Protein AF-A0A6N9VEU6-F1 (afdb_monomer_lite)

Foldseek 3Di:
DDDDDDDDDDDDPPPDPDDDAPQDWDQDPNDIDTDRHPQQEDEEEEQVRVLVCQVVVNLNRYQAYEAYPDDHDPVSVVSNVVHHHPYPHDDDD

Radius of gyration: 20.92 Å; chains: 1; bounding box: 29×60×60 Å

Secondary structure (DSSP, 8-state):
--------PPP--------S-SSEEEEETTEEEEESS--SSEEEESHHHHHHHHHTT-GGGEEEEE--SSPPPTTTHHHHTTS-EEESSPPP-

Sequence (93 aa):
GAADGGRTGAKGGQDAQGGEGFPYTVTNCGVKTTFEKAPERAVTMNQHVTEVMLALGLEDRMAGTAFLDDEILPEYRAAYDRIEVVADAYPSY

pLDDT: mean 84.38, std 22.28, range [30.62, 98.44]

InterPro domains:
  IPR002491 ABC transporter periplasmic binding domain [PS50983] (41-93)

Organism: Streptomyces microflavus (NCBI:txid1919)

Structure (mmCIF, N/CA/C/O backbone):
data_AF-A0A6N9VEU6-F1
#
_entry.id   AF-A0A6N9VEU6-F1
#
loop_
_atom_site.group_PDB
_atom_site.id
_atom_site.type_symbol
_atom_site.label_atom_id
_atom_site.label_alt_id
_atom_site.label_comp_id
_atom_site.label_asym_id
_atom_site.label_entity_id
_atom_site.label_seq_id
_atom_site.pdbx_PDB_ins_code
_atom_site.Cartn_x
_atom_site.Cartn_y
_atom_site.Cartn_z
_atom_site.occupancy
_atom_site.B_iso_or_equiv
_atom_site.auth_seq_id
_atom_site.auth_comp_id
_atom_site.auth_asym_id
_atom_site.auth_atom_id
_atom_site.pdbx_PDB_model_num
ATOM 1 N N . GLY A 1 1 ? 19.234 -41.961 48.528 1.00 35.50 1 GLY A N 1
ATOM 2 C CA . GLY A 1 1 ? 19.305 -40.522 48.202 1.00 35.50 1 GLY A CA 1
ATOM 3 C C . GLY A 1 1 ? 18.666 -40.288 46.848 1.00 35.50 1 GLY A C 1
ATOM 4 O O . GLY A 1 1 ? 18.357 -41.268 46.183 1.00 35.50 1 GLY A O 1
ATOM 5 N N . ALA A 1 2 ? 18.461 -39.028 46.464 1.00 39.19 2 ALA A N 1
ATOM 6 C CA . ALA A 1 2 ? 18.113 -38.634 45.088 1.00 39.19 2 ALA A CA 1
ATOM 7 C C . ALA A 1 2 ? 19.356 -38.775 44.160 1.00 39.19 2 ALA A C 1
ATOM 9 O O . ALA A 1 2 ? 20.429 -39.093 44.673 1.00 39.19 2 ALA A O 1
ATOM 10 N N . ALA A 1 3 ? 19.335 -38.576 42.836 1.00 43.38 3 ALA A N 1
ATOM 11 C CA . ALA A 1 3 ? 18.298 -38.180 41.863 1.00 43.38 3 ALA A CA 1
ATOM 12 C C . ALA A 1 3 ? 18.685 -38.788 40.477 1.00 43.38 3 ALA A C 1
ATOM 14 O O . ALA A 1 3 ? 19.764 -39.367 40.371 1.00 43.38 3 ALA A O 1
ATOM 15 N N . ASP A 1 4 ? 17.938 -38.706 39.371 1.00 40.47 4 ASP A N 1
ATOM 16 C CA . ASP A 1 4 ? 16.587 -38.172 39.099 1.00 40.47 4 ASP A CA 1
ATOM 17 C C . ASP A 1 4 ? 15.885 -39.149 38.094 1.00 40.47 4 ASP A C 1
ATOM 19 O O . ASP A 1 4 ? 15.980 -40.350 38.333 1.00 40.47 4 ASP A O 1
ATOM 23 N N . GLY A 1 5 ? 15.199 -38.870 36.968 1.00 39.88 5 GLY A N 1
ATOM 24 C CA . GLY A 1 5 ? 14.723 -37.653 36.281 1.00 39.88 5 GLY A CA 1
ATOM 25 C C . GLY A 1 5 ? 15.179 -37.541 34.815 1.00 39.88 5 GLY A C 1
ATOM 26 O O . GLY A 1 5 ? 16.362 -37.659 34.515 1.00 39.88 5 GLY A O 1
ATOM 27 N N . GLY A 1 6 ? 14.241 -37.279 33.891 1.00 30.62 6 GLY A N 1
ATOM 28 C CA . GLY A 1 6 ? 14.527 -37.043 32.463 1.00 30.62 6 GLY A CA 1
ATOM 29 C C . GLY A 1 6 ? 13.299 -37.237 31.565 1.00 30.62 6 GLY A C 1
ATOM 30 O O . GLY A 1 6 ? 12.886 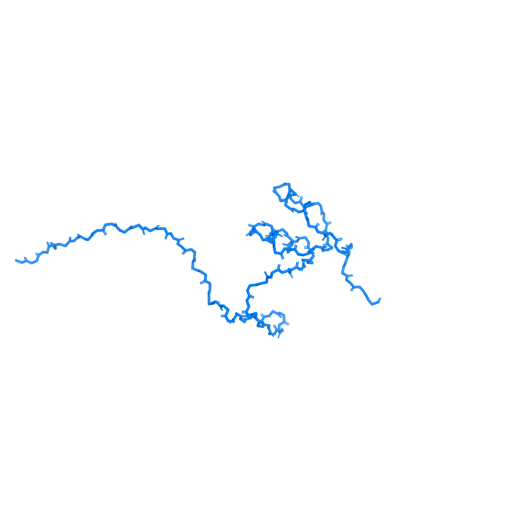-38.366 31.315 1.00 30.62 6 GLY A O 1
ATOM 31 N N . ARG A 1 7 ? 12.671 -36.144 31.104 1.00 40.91 7 ARG A N 1
ATOM 32 C CA . ARG A 1 7 ? 11.412 -36.192 30.332 1.00 40.91 7 ARG A CA 1
ATOM 33 C C . ARG A 1 7 ? 11.622 -36.251 28.815 1.00 40.91 7 ARG A C 1
ATOM 35 O O . ARG A 1 7 ? 12.576 -35.703 28.279 1.00 40.91 7 ARG A O 1
ATOM 42 N N . THR A 1 8 ? 10.636 -36.867 28.163 1.00 38.44 8 THR A N 1
ATOM 43 C CA . THR A 1 8 ? 10.265 -36.782 26.737 1.00 38.44 8 THR A CA 1
ATOM 44 C C . THR A 1 8 ? 10.789 -35.553 25.983 1.00 38.44 8 THR A C 1
ATOM 46 O O . THR A 1 8 ? 10.449 -34.422 26.335 1.00 38.44 8 THR A O 1
ATOM 49 N N . GLY A 1 9 ? 11.506 -35.774 24.877 1.00 38.97 9 GLY A N 1
ATOM 50 C CA . GLY A 1 9 ? 11.871 -34.707 23.942 1.00 38.97 9 GLY A CA 1
ATOM 51 C C . GLY A 1 9 ? 10.640 -34.134 23.232 1.00 38.97 9 GLY A C 1
ATOM 52 O O . GLY A 1 9 ? 9.928 -34.858 22.537 1.00 38.97 9 GLY A O 1
ATOM 53 N N . ALA A 1 10 ? 10.387 -32.838 23.411 1.00 40.44 10 ALA A N 1
ATOM 54 C CA . ALA A 1 10 ? 9.306 -32.128 22.735 1.00 40.44 10 ALA A CA 1
ATOM 55 C C . ALA A 1 10 ? 9.722 -31.700 21.317 1.00 40.44 10 ALA A C 1
ATOM 57 O O . ALA A 1 10 ? 10.866 -31.305 21.089 1.00 40.44 10 ALA A O 1
ATOM 58 N N . LYS A 1 11 ? 8.778 -31.716 20.366 1.00 47.50 11 LYS A N 1
ATOM 59 C CA . LYS A 1 11 ? 8.961 -31.027 19.081 1.00 47.50 11 LYS A CA 1
ATOM 60 C C . LYS A 1 11 ? 8.960 -29.518 19.329 1.00 47.50 11 LYS A C 1
ATOM 62 O O . LYS A 1 11 ? 7.936 -28.976 19.727 1.00 47.50 11 LYS A O 1
ATOM 67 N N . GLY A 1 12 ? 10.081 -28.859 19.054 1.00 34.56 12 GLY A N 1
ATOM 68 C CA . GLY A 1 12 ? 10.199 -27.402 19.049 1.00 34.56 12 GLY A CA 1
ATOM 69 C C . GLY A 1 12 ? 10.181 -26.846 17.630 1.00 34.56 12 GLY A C 1
ATOM 70 O O . GLY A 1 12 ? 11.217 -26.407 17.141 1.00 34.56 12 GLY A O 1
ATOM 71 N N . GLY A 1 13 ? 9.021 -26.870 16.968 1.00 42.19 13 GLY A N 1
ATOM 72 C CA . GLY A 1 13 ? 8.783 -25.902 15.898 1.00 42.19 13 GLY A CA 1
ATOM 73 C C . GLY A 1 13 ? 8.677 -24.533 16.562 1.00 42.19 13 GLY A C 1
ATOM 74 O O . GLY A 1 13 ? 7.856 -24.367 17.460 1.00 42.19 13 GLY A O 1
ATOM 75 N N . GLN A 1 14 ? 9.551 -23.592 16.211 1.00 41.25 14 GLN A N 1
ATOM 76 C CA . GLN A 1 14 ? 9.465 -22.235 16.746 1.00 41.25 14 GLN A CA 1
ATOM 77 C C . GLN A 1 14 ? 8.401 -21.473 15.962 1.00 41.25 14 GLN A C 1
ATOM 79 O O . GLN A 1 14 ? 8.712 -20.767 15.005 1.00 41.25 14 GLN A O 1
ATOM 84 N N . ASP A 1 15 ? 7.145 -21.640 16.375 1.00 44.09 15 ASP A N 1
ATOM 85 C CA . ASP A 1 15 ? 6.066 -20.752 15.960 1.00 44.09 15 ASP A CA 1
ATOM 86 C C . ASP A 1 15 ? 6.490 -19.316 16.296 1.00 44.09 15 ASP A C 1
ATOM 88 O O . ASP A 1 15 ? 6.790 -18.992 17.454 1.00 44.09 15 ASP A O 1
ATOM 92 N N . ALA A 1 16 ? 6.587 -18.470 15.269 1.00 52.22 16 ALA A N 1
ATOM 93 C CA . ALA A 1 16 ? 6.994 -17.084 15.437 1.00 52.22 16 ALA A CA 1
ATOM 94 C C . ALA A 1 16 ? 6.044 -16.410 16.434 1.00 52.22 16 ALA A C 1
ATOM 96 O O . ALA A 1 16 ? 4.824 -16.467 16.265 1.00 52.22 16 ALA A O 1
ATOM 97 N N . GLN A 1 17 ? 6.594 -15.793 17.484 1.00 43.34 17 GLN A N 1
ATOM 98 C CA . GLN A 1 17 ? 5.782 -15.101 18.480 1.00 43.34 17 GLN A CA 1
ATOM 99 C C . GLN A 1 17 ? 5.190 -13.837 17.851 1.00 43.34 17 GLN A C 1
ATOM 101 O O . GLN A 1 17 ? 5.790 -12.763 17.888 1.00 43.34 17 GLN A O 1
ATOM 106 N N . GLY A 1 18 ? 4.010 -13.988 17.247 1.00 48.06 18 GLY A N 1
ATOM 107 C CA . GLY A 1 18 ? 3.176 -12.866 16.844 1.00 48.06 18 GLY A CA 1
ATOM 108 C C . GLY A 1 18 ? 2.922 -11.960 18.045 1.00 48.06 18 GLY A C 1
ATOM 109 O O . GLY A 1 18 ? 2.766 -12.440 19.170 1.00 48.06 18 GLY A O 1
ATOM 110 N N . GLY A 1 19 ? 2.918 -10.649 17.804 1.00 61.91 19 GLY A N 1
ATOM 111 C CA . GLY A 1 19 ? 2.614 -9.667 18.840 1.00 61.91 19 GLY A CA 1
ATOM 112 C C . GLY A 1 19 ? 1.185 -9.801 19.368 1.00 61.91 19 GLY A C 1
ATOM 113 O O . GLY A 1 19 ? 0.409 -10.649 18.922 1.00 61.91 19 GLY A O 1
ATOM 114 N N . GLU A 1 20 ? 0.822 -8.920 20.302 1.00 69.69 20 GLU A N 1
ATOM 115 C CA . GLU A 1 20 ? -0.575 -8.765 20.708 1.00 69.69 20 GLU A CA 1
ATOM 116 C C . GLU A 1 20 ? -1.450 -8.600 19.458 1.00 69.69 20 GLU A C 1
ATOM 118 O O . GLU A 1 20 ? -1.167 -7.773 18.586 1.00 69.69 20 GLU A O 1
ATOM 123 N N . GLY A 1 21 ? -2.453 -9.474 19.339 1.00 85.44 21 GLY A N 1
ATOM 124 C CA . GLY A 1 21 ? -3.293 -9.569 18.153 1.00 85.44 21 GLY A CA 1
ATOM 125 C C . GLY A 1 21 ? -4.225 -8.371 17.996 1.00 85.44 21 GLY A C 1
ATOM 126 O O . GLY A 1 21 ? -4.102 -7.344 18.659 1.00 85.44 21 GLY A O 1
ATOM 127 N N . PHE A 1 22 ? -5.207 -8.509 17.113 1.00 93.25 22 PHE A N 1
ATOM 128 C CA . PHE A 1 22 ? -6.159 -7.429 16.885 1.00 93.25 22 PHE A CA 1
ATOM 129 C C . PHE A 1 22 ? -7.187 -7.341 18.035 1.00 93.25 22 PHE A C 1
ATOM 131 O O . PHE A 1 22 ? -7.669 -8.389 18.477 1.00 93.25 22 PHE A O 1
ATOM 138 N N . PRO A 1 23 ? -7.529 -6.133 18.531 1.00 95.38 23 PRO A N 1
ATOM 139 C CA . PRO A 1 23 ? -7.162 -4.816 17.996 1.00 95.38 23 PRO A CA 1
ATOM 140 C C . PRO A 1 23 ? -5.724 -4.371 18.326 1.00 95.38 23 PRO A C 1
ATOM 142 O O . PRO A 1 23 ? -5.371 -4.145 19.482 1.00 95.38 23 PRO A O 1
ATOM 145 N N . TYR A 1 24 ? -4.911 -4.150 17.289 1.00 96.12 24 TYR A N 1
ATOM 146 C CA . TYR A 1 24 ? -3.520 -3.710 17.425 1.00 96.12 24 TYR A CA 1
ATOM 147 C C . TYR A 1 24 ? -3.434 -2.191 17.279 1.00 96.12 24 TYR A C 1
ATOM 149 O O . TYR A 1 24 ? -3.976 -1.628 16.329 1.00 96.12 24 TYR A O 1
ATOM 157 N N . THR A 1 25 ? -2.750 -1.507 18.198 1.00 96.31 25 THR A N 1
ATOM 158 C CA . THR A 1 25 ? -2.671 -0.037 18.204 1.00 96.31 25 THR A CA 1
ATOM 159 C C . THR A 1 25 ? -1.233 0.452 18.129 1.00 96.31 25 THR A C 1
ATOM 161 O O . THR A 1 25 ? -0.410 0.104 18.971 1.00 96.31 25 THR A O 1
ATOM 164 N N . VAL A 1 26 ? -0.952 1.327 17.163 1.00 96.00 26 VAL A N 1
ATOM 165 C CA . VAL A 1 26 ? 0.367 1.928 16.932 1.00 96.00 26 VAL A CA 1
ATOM 166 C C . VAL A 1 26 ? 0.279 3.453 16.963 1.00 96.00 26 VAL A C 1
ATOM 168 O O . VAL A 1 26 ? -0.708 4.039 16.518 1.00 96.00 26 VAL A O 1
ATOM 171 N N . THR A 1 27 ? 1.329 4.103 17.465 1.00 97.56 27 THR A N 1
ATOM 172 C CA . THR A 1 27 ? 1.526 5.549 17.313 1.00 97.56 27 THR A CA 1
ATOM 173 C C . THR A 1 27 ? 2.667 5.783 16.329 1.00 97.56 27 THR A C 1
ATOM 175 O O . THR A 1 27 ? 3.805 5.419 16.613 1.00 97.56 27 THR A O 1
ATOM 178 N N . ASN A 1 28 ? 2.379 6.394 15.181 1.00 94.81 28 ASN A N 1
ATOM 179 C CA . ASN A 1 28 ? 3.352 6.724 14.140 1.00 94.81 28 ASN A CA 1
ATOM 180 C C . ASN A 1 28 ? 3.288 8.233 13.852 1.00 94.81 28 ASN A C 1
ATOM 182 O O . ASN A 1 28 ? 2.200 8.784 13.713 1.00 94.81 28 ASN A O 1
ATOM 186 N N . CYS A 1 29 ? 4.434 8.924 13.845 1.00 97.00 29 CYS A N 1
ATOM 187 C CA . CYS A 1 29 ? 4.512 10.389 13.686 1.00 97.00 29 CYS A CA 1
ATOM 188 C C . CYS A 1 29 ? 3.576 11.194 14.624 1.00 97.00 29 CYS A C 1
ATOM 190 O O . CYS A 1 29 ? 3.125 12.284 14.287 1.00 97.00 29 CYS A O 1
ATOM 192 N N . GLY A 1 30 ? 3.266 10.650 15.809 1.00 97.62 30 GLY A N 1
ATOM 193 C CA . GLY A 1 30 ? 2.322 11.229 16.777 1.00 97.62 30 GLY A CA 1
ATOM 194 C C . GLY A 1 30 ? 0.840 10.912 16.519 1.00 97.62 30 GLY A C 1
ATOM 195 O O . GLY A 1 30 ? 0.021 11.097 17.417 1.00 97.62 30 GLY A O 1
ATOM 196 N N . VAL A 1 31 ? 0.488 10.375 15.348 1.00 97.81 31 VAL A N 1
ATOM 197 C CA . VAL A 1 31 ? -0.860 9.882 15.031 1.00 97.81 31 VAL A CA 1
ATOM 198 C C . VAL A 1 31 ? -1.041 8.490 15.632 1.00 97.81 31 VAL A C 1
ATOM 200 O O . VAL A 1 31 ? -0.212 7.606 15.421 1.00 97.81 31 VAL A O 1
ATOM 203 N N . LYS A 1 32 ? -2.125 8.286 16.386 1.00 97.88 32 LYS A N 1
ATOM 204 C CA . LYS A 1 32 ? -2.481 6.994 16.986 1.00 97.88 32 LYS A CA 1
ATOM 205 C C . LYS A 1 32 ? -3.542 6.297 16.133 1.00 97.88 32 LYS A C 1
ATOM 207 O O . LYS A 1 32 ? -4.652 6.810 16.014 1.00 97.88 32 LYS A O 1
ATOM 212 N N . THR A 1 33 ? -3.214 5.120 15.607 1.00 97.38 33 THR A N 1
ATOM 213 C CA . THR A 1 33 ? -4.084 4.319 14.734 1.00 97.38 33 THR A CA 1
ATOM 214 C C . THR A 1 33 ? -4.304 2.937 15.340 1.00 97.38 33 THR A C 1
ATOM 216 O O . THR A 1 33 ? -3.349 2.279 15.756 1.00 97.38 33 THR A O 1
ATOM 219 N N . THR A 1 34 ? -5.558 2.488 15.364 1.00 97.12 34 THR A N 1
ATOM 220 C CA . THR A 1 34 ? -5.946 1.137 15.789 1.00 97.12 34 THR A CA 1
ATOM 221 C C . THR A 1 34 ? -6.422 0.335 14.581 1.00 97.12 34 THR A C 1
ATOM 223 O O . THR A 1 34 ? -7.205 0.825 13.769 1.00 97.12 34 THR A O 1
ATOM 226 N N . PHE A 1 35 ? -5.930 -0.894 14.462 1.00 96.38 35 PHE A N 1
ATOM 227 C CA . PHE A 1 35 ? -6.293 -1.860 13.435 1.00 96.38 35 PHE A CA 1
ATOM 228 C C . PHE A 1 35 ? -7.128 -2.973 14.074 1.00 96.38 35 PHE A C 1
ATOM 230 O O . PHE A 1 35 ? -6.625 -3.723 14.907 1.00 96.38 35 PHE A O 1
ATOM 237 N N . GLU A 1 36 ? -8.390 -3.106 13.665 1.00 96.94 36 GLU A N 1
ATOM 238 C CA . GLU A 1 36 ? -9.318 -4.145 14.161 1.00 96.94 36 GLU A CA 1
ATOM 239 C C . GLU A 1 36 ? -9.067 -5.534 13.541 1.00 96.94 36 GLU A C 1
ATOM 241 O O . GLU A 1 36 ? -9.585 -6.544 14.012 1.00 96.94 36 GLU A O 1
ATOM 246 N N . LYS A 1 37 ? -8.269 -5.596 12.469 1.00 95.75 37 LYS A N 1
ATOM 247 C CA . LYS A 1 37 ? -7.769 -6.817 11.824 1.00 95.75 37 LYS A CA 1
ATOM 248 C C . LYS A 1 37 ? -6.512 -6.506 11.006 1.00 95.75 37 LYS A C 1
ATOM 250 O O . LYS A 1 37 ? -6.187 -5.337 10.794 1.00 95.75 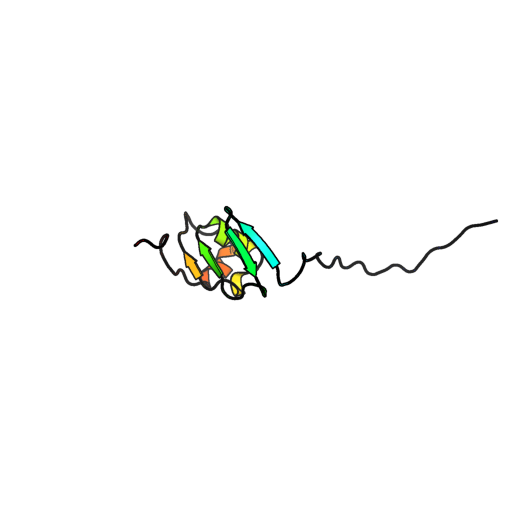37 LYS A O 1
ATOM 255 N N . ALA A 1 38 ? -5.843 -7.541 10.500 1.00 94.88 38 ALA A N 1
ATOM 256 C CA . ALA A 1 38 ? -4.716 -7.380 9.583 1.00 94.88 38 ALA A CA 1
ATOM 257 C C . ALA A 1 38 ? -5.129 -6.583 8.324 1.00 94.88 38 ALA A C 1
ATOM 259 O O . ALA A 1 38 ? -6.202 -6.853 7.774 1.00 94.88 38 ALA A O 1
ATOM 260 N N . PRO A 1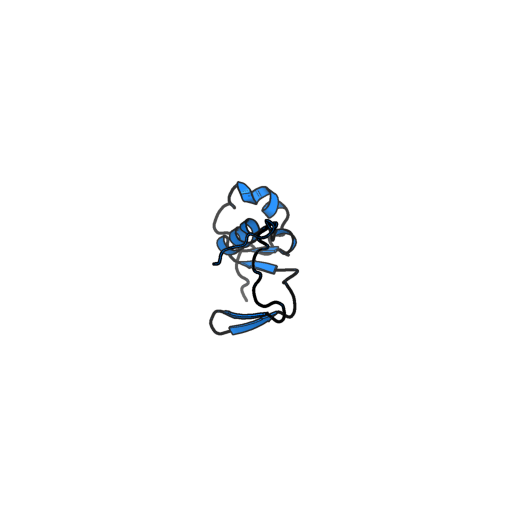 39 ? -4.304 -5.634 7.838 1.00 95.44 39 PRO A N 1
ATOM 261 C CA . PRO A 1 39 ? -4.559 -4.943 6.578 1.00 95.44 39 PRO A CA 1
ATOM 262 C C . PRO A 1 39 ? -4.676 -5.918 5.397 1.00 95.44 39 PRO A C 1
ATOM 264 O O . PRO A 1 39 ? -3.803 -6.751 5.164 1.00 95.44 39 PRO A O 1
ATOM 267 N N . GLU A 1 40 ? -5.766 -5.800 4.640 1.00 97.50 40 GLU A N 1
ATOM 268 C CA . GLU A 1 40 ? -6.042 -6.644 3.466 1.00 97.50 40 GLU A CA 1
ATOM 269 C C . GLU A 1 40 ? -5.696 -5.960 2.139 1.00 97.50 40 GLU A C 1
ATOM 271 O O . GLU A 1 40 ? -5.548 -6.644 1.132 1.00 97.50 40 GLU A O 1
ATOM 276 N N . ARG A 1 41 ? -5.604 -4.624 2.137 1.00 97.69 41 ARG A N 1
ATOM 277 C CA . ARG A 1 41 ? -5.345 -3.777 0.966 1.00 97.69 41 ARG A CA 1
ATOM 278 C C . ARG A 1 41 ? -4.537 -2.547 1.388 1.00 97.69 41 ARG A C 1
ATOM 280 O O . ARG A 1 41 ? -5.111 -1.548 1.811 1.00 97.69 41 ARG A O 1
ATOM 287 N N . ALA A 1 42 ? -3.215 -2.642 1.316 1.00 97.44 42 ALA A N 1
ATOM 288 C CA . ALA A 1 42 ? -2.280 -1.547 1.565 1.00 97.44 42 ALA A CA 1
ATOM 289 C C . ALA A 1 42 ? -1.846 -0.888 0.245 1.00 97.44 42 ALA A C 1
ATOM 291 O O . ALA A 1 42 ? -1.742 -1.570 -0.770 1.00 97.44 42 ALA A O 1
ATOM 292 N N . VAL A 1 43 ? -1.549 0.411 0.265 1.00 97.38 43 VAL A N 1
ATOM 293 C CA . VAL A 1 43 ? -0.821 1.089 -0.820 1.00 97.38 43 VAL A CA 1
ATOM 294 C C . VAL A 1 43 ? 0.514 1.552 -0.255 1.00 97.38 43 VAL A C 1
ATOM 296 O O . VAL A 1 43 ? 0.536 2.175 0.809 1.00 97.38 43 VAL A O 1
ATOM 299 N N . THR A 1 44 ? 1.620 1.228 -0.924 1.00 97.25 44 THR A N 1
ATOM 300 C CA . THR A 1 44 ? 2.952 1.687 -0.509 1.00 97.25 44 THR A CA 1
ATOM 301 C C . THR A 1 44 ? 3.321 3.005 -1.178 1.00 97.25 44 THR A C 1
ATOM 303 O O . THR A 1 44 ? 2.976 3.266 -2.329 1.00 97.25 44 THR A O 1
ATOM 306 N N . MET A 1 45 ? 4.031 3.841 -0.423 1.00 96.06 45 MET A N 1
ATOM 307 C CA . MET A 1 45 ? 4.634 5.092 -0.879 1.00 96.06 45 MET A CA 1
ATOM 308 C C . MET A 1 45 ? 6.143 4.952 -0.680 1.00 96.06 45 MET A C 1
ATOM 310 O O . MET A 1 45 ? 6.551 4.528 0.404 1.00 96.06 45 MET A O 1
ATOM 314 N N . ASN A 1 46 ? 6.947 5.341 -1.669 1.00 96.56 46 ASN A N 1
ATOM 315 C CA . ASN A 1 46 ? 8.411 5.217 -1.688 1.00 96.56 46 ASN A CA 1
ATOM 316 C C . ASN A 1 46 ? 8.896 3.772 -1.924 1.00 96.56 46 ASN A C 1
ATOM 318 O O . ASN A 1 46 ? 8.268 2.789 -1.501 1.00 96.56 46 ASN A O 1
ATOM 322 N N . GLN A 1 47 ? 10.062 3.629 -2.562 1.00 97.25 47 GLN A N 1
ATOM 323 C CA . GLN A 1 47 ? 10.629 2.318 -2.897 1.00 97.25 47 GLN A CA 1
ATOM 324 C C . GLN A 1 47 ? 10.915 1.462 -1.657 1.00 97.25 47 GLN A C 1
ATOM 326 O O . GLN A 1 47 ? 10.540 0.293 -1.615 1.00 97.25 47 GLN A O 1
ATOM 331 N N . HIS A 1 48 ? 11.489 2.042 -0.602 1.00 96.50 48 HIS A N 1
ATOM 332 C CA . HIS A 1 48 ? 11.867 1.275 0.590 1.00 96.50 48 HIS A CA 1
ATOM 333 C C . HIS A 1 48 ? 10.672 0.628 1.317 1.00 96.50 48 HIS A C 1
ATOM 335 O O . HIS A 1 48 ? 10.814 -0.458 1.873 1.00 96.50 48 HIS A O 1
ATOM 341 N N . VAL A 1 49 ? 9.483 1.247 1.310 1.00 97.31 49 VAL A N 1
ATOM 342 C CA . VAL A 1 49 ? 8.276 0.648 1.919 1.00 97.31 49 VAL A CA 1
ATOM 343 C C . VAL A 1 49 ? 7.739 -0.484 1.040 1.00 97.31 49 VAL A C 1
ATOM 345 O O . VAL A 1 49 ? 7.297 -1.513 1.549 1.00 97.31 49 VAL A O 1
ATOM 348 N N . THR A 1 50 ? 7.823 -0.307 -0.280 1.00 98.19 50 THR A N 1
ATOM 349 C CA . THR A 1 50 ? 7.489 -1.329 -1.278 1.00 98.19 50 THR A CA 1
ATOM 350 C C . THR A 1 50 ? 8.366 -2.570 -1.105 1.00 98.19 50 THR A C 1
ATOM 352 O O . THR A 1 50 ? 7.843 -3.665 -0.916 1.00 98.19 50 THR A O 1
ATOM 355 N N . GLU A 1 51 ? 9.689 -2.411 -1.073 1.00 98.00 51 GLU A N 1
ATOM 356 C CA . GLU A 1 51 ? 10.623 -3.534 -0.926 1.00 98.00 51 GLU A CA 1
ATOM 357 C C . GLU A 1 51 ? 10.532 -4.208 0.451 1.00 98.00 51 GLU A C 1
ATOM 359 O O . GLU A 1 51 ? 10.631 -5.429 0.526 1.00 98.00 51 GLU A O 1
ATOM 364 N N . VAL A 1 52 ? 10.238 -3.470 1.530 1.00 98.19 52 VAL A N 1
ATOM 365 C CA . VAL A 1 52 ? 9.957 -4.070 2.850 1.00 98.19 52 VAL A CA 1
ATOM 366 C C . VAL A 1 52 ? 8.703 -4.952 2.825 1.00 98.19 52 VAL A C 1
ATOM 368 O O . VAL A 1 52 ? 8.715 -6.031 3.415 1.00 98.19 52 VAL A O 1
ATOM 371 N N . MET A 1 53 ? 7.630 -4.550 2.136 1.00 98.38 53 MET A N 1
ATOM 372 C CA . MET A 1 53 ? 6.428 -5.387 2.006 1.00 98.38 53 MET A CA 1
ATOM 373 C C . MET A 1 53 ? 6.698 -6.660 1.188 1.00 98.38 53 MET A C 1
ATOM 375 O O . MET A 1 53 ? 6.232 -7.737 1.562 1.00 98.38 53 MET A O 1
ATOM 379 N N . LEU A 1 54 ? 7.490 -6.557 0.117 1.00 98.44 54 LEU A N 1
ATOM 380 C CA . LEU A 1 54 ? 7.877 -7.695 -0.726 1.00 98.44 54 LEU A CA 1
ATOM 381 C C . LEU A 1 54 ? 8.821 -8.658 0.021 1.00 98.44 54 LEU A C 1
ATOM 383 O O . LEU A 1 54 ? 8.605 -9.867 0.004 1.00 98.44 54 LEU A O 1
ATOM 387 N N . ALA A 1 55 ? 9.792 -8.136 0.777 1.00 98.25 55 ALA A N 1
ATOM 388 C CA . ALA A 1 55 ? 10.686 -8.923 1.633 1.00 98.25 55 ALA A CA 1
ATOM 389 C C . ALA A 1 55 ? 9.955 -9.682 2.761 1.00 98.25 55 ALA A C 1
ATOM 391 O O . ALA A 1 55 ? 10.458 -10.687 3.265 1.00 98.25 55 ALA A O 1
ATOM 392 N N . LEU A 1 56 ? 8.767 -9.214 3.159 1.00 97.94 56 LEU A N 1
ATOM 393 C CA . LEU A 1 56 ? 7.892 -9.868 4.138 1.00 97.94 56 LEU A CA 1
ATOM 394 C C . LEU A 1 56 ? 6.886 -10.854 3.507 1.00 97.94 56 LEU A C 1
ATOM 396 O O . LEU A 1 56 ? 6.114 -11.467 4.245 1.00 97.94 56 LEU A O 1
ATOM 400 N N . GLY A 1 57 ? 6.871 -11.016 2.177 1.00 97.88 57 GLY A N 1
ATOM 401 C CA . GLY A 1 57 ? 5.906 -11.867 1.467 1.00 97.88 57 GLY A CA 1
ATOM 402 C C . GLY A 1 57 ? 4.467 -11.344 1.540 1.00 97.88 57 GLY A C 1
ATOM 403 O O . GLY A 1 57 ? 3.524 -12.122 1.704 1.00 97.88 57 GLY A O 1
ATOM 404 N N . LEU A 1 58 ? 4.291 -10.017 1.518 1.00 98.44 58 LEU A N 1
ATOM 405 C CA . LEU A 1 58 ? 2.996 -9.345 1.678 1.00 98.44 58 LEU A CA 1
ATOM 406 C C . LEU A 1 58 ? 2.412 -8.813 0.359 1.00 98.44 58 LEU A C 1
ATOM 408 O O . LEU A 1 58 ? 1.471 -8.020 0.401 1.00 98.44 58 LEU A O 1
ATOM 412 N N . GLU A 1 59 ? 2.908 -9.254 -0.800 1.00 98.06 59 GLU A N 1
ATOM 413 C CA . GLU A 1 59 ? 2.399 -8.836 -2.119 1.00 98.06 59 GLU A CA 1
ATOM 414 C C . GLU A 1 59 ? 0.877 -9.018 -2.279 1.00 98.06 59 GLU A C 1
ATOM 416 O O . GLU A 1 59 ? 0.194 -8.108 -2.738 1.00 98.06 59 GLU A O 1
ATOM 421 N N . ASP A 1 60 ? 0.310 -10.124 -1.784 1.00 97.81 60 ASP A N 1
ATOM 422 C CA . ASP A 1 60 ? -1.130 -10.427 -1.833 1.00 97.81 60 ASP A CA 1
ATOM 423 C C . ASP A 1 60 ? -1.973 -9.512 -0.912 1.00 97.81 60 ASP A C 1
ATOM 425 O O . ASP A 1 60 ? -3.201 -9.617 -0.854 1.00 97.81 60 ASP A O 1
ATOM 429 N N . ARG A 1 61 ? -1.324 -8.615 -0.155 1.00 98.06 61 ARG A N 1
ATOM 430 C CA . ARG A 1 61 ? -1.946 -7.544 0.644 1.00 98.06 61 ARG A CA 1
ATOM 431 C C . ARG A 1 61 ? -1.763 -6.162 0.019 1.00 98.06 61 ARG A C 1
ATOM 433 O O . ARG A 1 61 ? -2.323 -5.194 0.537 1.00 98.06 61 ARG A O 1
ATOM 440 N N . MET A 1 62 ? -0.990 -6.041 -1.058 1.00 98.38 62 MET A N 1
ATOM 441 C CA . MET A 1 62 ? -0.710 -4.775 -1.728 1.00 98.38 62 MET A CA 1
ATOM 442 C C . MET A 1 62 ? -1.763 -4.519 -2.808 1.00 98.38 62 MET A C 1
ATOM 444 O O . MET A 1 62 ? -1.892 -5.247 -3.785 1.00 98.38 62 MET A O 1
ATOM 448 N N . ALA A 1 63 ? -2.543 -3.461 -2.611 1.00 98.19 63 ALA A N 1
ATOM 449 C CA . ALA A 1 63 ? -3.530 -2.969 -3.563 1.00 98.19 63 ALA A CA 1
ATOM 450 C C . ALA A 1 63 ? -2.949 -1.957 -4.561 1.00 98.19 63 ALA A C 1
ATOM 452 O O . ALA A 1 63 ? -3.661 -1.571 -5.482 1.00 98.19 63 ALA A O 1
ATOM 453 N N . GLY A 1 64 ? -1.700 -1.526 -4.363 1.00 97.88 64 GLY A N 1
ATOM 454 C CA . GLY A 1 64 ? -0.947 -0.707 -5.303 1.00 97.88 64 GLY A CA 1
ATOM 455 C C . GLY A 1 64 ? 0.362 -0.171 -4.716 1.00 97.88 64 GLY A C 1
ATOM 456 O O . GLY A 1 64 ? 0.597 -0.262 -3.508 1.00 97.88 64 GLY A O 1
ATOM 457 N N . THR A 1 65 ? 1.194 0.415 -5.568 1.00 97.94 65 THR A N 1
ATOM 458 C CA . THR A 1 65 ? 2.430 1.132 -5.219 1.00 97.94 65 THR A CA 1
ATOM 459 C C . THR A 1 65 ? 2.451 2.502 -5.893 1.00 97.94 65 THR A C 1
ATOM 461 O O . THR A 1 65 ? 1.761 2.726 -6.887 1.00 97.94 65 THR A O 1
ATOM 464 N N . ALA A 1 66 ? 3.232 3.440 -5.362 1.00 97.00 66 ALA A N 1
ATOM 465 C CA . ALA A 1 66 ? 3.504 4.709 -6.026 1.00 97.00 66 ALA A CA 1
ATOM 466 C C . ALA A 1 66 ? 4.815 5.336 -5.534 1.00 97.00 66 ALA A C 1
ATOM 468 O O . ALA A 1 66 ? 5.247 5.091 -4.403 1.00 97.00 66 ALA A O 1
ATOM 469 N N . PHE A 1 67 ? 5.397 6.184 -6.387 1.00 95.50 67 PHE A N 1
ATOM 470 C CA . PHE A 1 67 ? 6.651 6.908 -6.152 1.00 95.50 67 PHE A CA 1
ATOM 471 C C . PHE A 1 67 ? 7.842 5.971 -5.867 1.00 95.50 67 PHE A C 1
ATOM 473 O O . PHE A 1 67 ? 8.277 5.829 -4.729 1.00 95.50 67 PHE A O 1
ATOM 480 N N . LEU A 1 68 ? 8.352 5.293 -6.901 1.00 94.94 68 LEU A N 1
ATOM 481 C CA . LEU A 1 68 ? 9.661 4.630 -6.829 1.00 94.94 68 LEU A CA 1
ATOM 482 C C . LEU A 1 68 ? 10.791 5.628 -7.101 1.00 94.94 68 LEU A C 1
ATOM 484 O O . LEU A 1 68 ? 10.604 6.590 -7.846 1.00 94.94 68 LEU A O 1
ATOM 488 N N . ASP A 1 69 ? 11.958 5.359 -6.521 1.00 91.06 69 ASP A N 1
ATOM 489 C CA . ASP A 1 69 ? 13.168 6.167 -6.684 1.00 91.06 69 ASP A CA 1
ATOM 490 C C . ASP A 1 69 ? 14.073 5.623 -7.819 1.00 91.06 69 ASP A C 1
ATOM 492 O O . ASP A 1 69 ? 14.691 6.407 -8.541 1.00 91.06 69 ASP A O 1
ATOM 496 N N . ASP A 1 70 ? 14.124 4.295 -7.996 1.00 94.19 70 ASP A N 1
ATOM 497 C CA . ASP A 1 70 ? 14.895 3.548 -9.007 1.00 94.19 70 ASP A CA 1
ATOM 498 C C . ASP A 1 70 ? 14.180 2.208 -9.355 1.00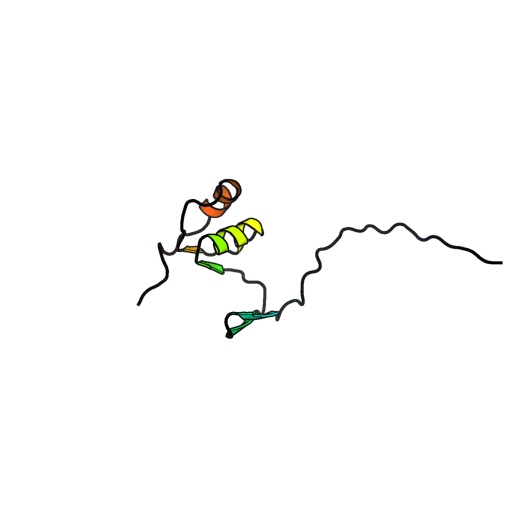 94.19 70 ASP A C 1
ATOM 500 O O . ASP A 1 70 ? 13.025 1.980 -8.977 1.00 94.19 70 ASP A O 1
ATOM 504 N N . GLU A 1 71 ? 14.830 1.295 -10.086 1.00 94.62 71 GLU A N 1
ATOM 505 C CA . GLU A 1 71 ? 14.323 -0.066 -10.312 1.00 94.62 71 GLU A CA 1
ATOM 506 C C . GLU A 1 71 ? 14.235 -0.892 -9.009 1.00 94.62 71 GLU A C 1
ATOM 508 O O . GLU A 1 71 ? 15.136 -0.870 -8.170 1.00 94.62 71 GLU A O 1
ATOM 513 N N . ILE A 1 72 ? 13.163 -1.686 -8.874 1.00 97.25 72 ILE A N 1
ATOM 514 C CA . ILE A 1 72 ? 12.987 -2.664 -7.784 1.00 97.25 72 ILE A CA 1
ATOM 515 C C . ILE A 1 72 ? 14.048 -3.767 -7.870 1.00 97.25 72 ILE A C 1
ATOM 517 O O . ILE A 1 72 ? 14.318 -4.296 -8.955 1.00 97.25 72 ILE A O 1
ATOM 521 N N . LEU A 1 73 ? 14.584 -4.166 -6.709 1.00 96.50 73 LEU A N 1
ATOM 522 C CA . LEU A 1 73 ? 15.572 -5.245 -6.589 1.00 96.50 73 LEU A CA 1
ATOM 523 C C . LEU A 1 73 ? 15.170 -6.524 -7.368 1.00 96.50 73 LEU A C 1
ATOM 525 O O . LEU A 1 73 ? 14.022 -6.978 -7.255 1.00 96.50 73 LEU A O 1
ATOM 529 N N . PRO A 1 74 ? 16.093 -7.150 -8.134 1.00 97.81 74 PRO A N 1
ATOM 530 C CA . PRO A 1 74 ? 15.772 -8.269 -9.022 1.00 97.81 74 PRO A CA 1
ATOM 531 C C . PRO A 1 74 ? 15.076 -9.462 -8.356 1.00 97.81 74 PRO A C 1
ATOM 533 O O . PRO A 1 74 ? 14.245 -10.0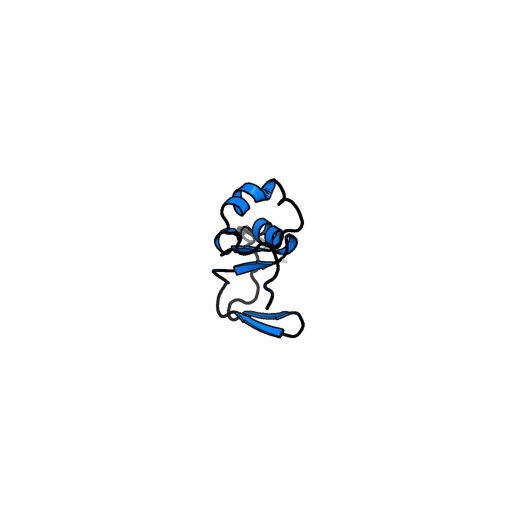96 -9.006 1.00 97.81 74 PRO A O 1
ATOM 536 N N . GLU A 1 75 ? 15.364 -9.763 -7.084 1.00 97.94 75 GLU A N 1
ATOM 537 C CA . GLU A 1 75 ? 14.680 -10.835 -6.347 1.00 97.94 75 GLU A CA 1
ATOM 538 C C . GLU A 1 75 ? 13.174 -10.597 -6.141 1.00 97.94 75 GLU A C 1
ATOM 540 O O . GLU A 1 75 ? 12.411 -11.562 -6.099 1.00 97.94 75 GLU A O 1
ATOM 545 N N . TYR A 1 76 ? 12.727 -9.339 -6.062 1.00 98.25 76 TYR A N 1
ATOM 546 C CA . TYR A 1 76 ? 11.324 -8.991 -5.810 1.00 98.25 76 TYR A CA 1
ATOM 547 C C . TYR A 1 76 ? 10.540 -8.644 -7.079 1.00 98.25 76 TYR A C 1
ATOM 549 O O . TYR A 1 76 ? 9.309 -8.587 -7.037 1.00 98.25 76 TYR A O 1
ATOM 557 N N . ARG A 1 77 ? 11.215 -8.446 -8.220 1.00 97.81 77 ARG A N 1
ATOM 558 C CA . ARG A 1 77 ? 10.595 -7.971 -9.470 1.00 97.81 77 ARG A CA 1
ATOM 559 C C . ARG A 1 77 ? 9.380 -8.804 -9.896 1.00 97.81 77 ARG A C 1
ATOM 561 O O . ARG A 1 77 ? 8.318 -8.253 -10.142 1.00 97.81 77 ARG A O 1
ATOM 568 N N . ALA A 1 78 ? 9.484 -10.134 -9.859 1.00 98.19 78 ALA A N 1
ATOM 569 C CA . ALA A 1 78 ? 8.390 -11.038 -10.242 1.00 98.19 78 ALA A CA 1
ATOM 570 C C . ALA A 1 78 ? 7.164 -11.010 -9.297 1.00 98.19 78 ALA A C 1
ATOM 572 O O . ALA A 1 78 ? 6.104 -11.540 -9.648 1.00 98.19 78 ALA A O 1
ATOM 573 N N . ALA A 1 79 ? 7.298 -10.432 -8.098 1.00 98.19 79 ALA A N 1
ATOM 574 C CA . ALA A 1 79 ? 6.186 -10.109 -7.205 1.00 98.19 79 ALA A CA 1
ATOM 575 C C . ALA A 1 79 ? 5.660 -8.691 -7.455 1.00 98.19 79 ALA A C 1
ATOM 577 O O . ALA A 1 79 ? 4.450 -8.506 -7.575 1.00 98.19 79 ALA A O 1
ATOM 578 N N . TYR A 1 80 ? 6.565 -7.724 -7.623 1.00 98.12 80 TYR A N 1
ATOM 579 C CA . TYR A 1 80 ? 6.236 -6.337 -7.940 1.00 98.12 80 TYR A CA 1
ATOM 580 C C . TYR A 1 80 ? 5.452 -6.177 -9.252 1.00 98.12 80 TYR A C 1
ATOM 582 O O . TYR A 1 80 ? 4.441 -5.484 -9.269 1.00 98.12 80 TYR A O 1
ATOM 590 N N . ASP A 1 81 ? 5.843 -6.887 -10.316 1.00 97.69 81 ASP A N 1
ATOM 591 C CA . ASP A 1 81 ? 5.212 -6.851 -11.647 1.00 97.69 81 ASP A CA 1
ATOM 592 C C . ASP A 1 81 ? 3.725 -7.294 -11.643 1.00 97.69 81 ASP A C 1
ATOM 594 O O . ASP A 1 81 ? 3.042 -7.212 -12.665 1.00 97.69 81 ASP A O 1
ATOM 598 N N . ARG A 1 82 ? 3.209 -7.787 -10.504 1.00 97.81 82 ARG A N 1
ATOM 599 C CA . ARG A 1 82 ? 1.799 -8.169 -10.294 1.00 97.81 82 ARG A CA 1
ATOM 600 C C . ARG A 1 82 ? 0.965 -7.081 -9.601 1.00 97.81 82 ARG A C 1
ATOM 602 O O . ARG A 1 82 ? -0.237 -7.278 -9.427 1.00 97.81 82 ARG A O 1
ATOM 609 N N . ILE A 1 83 ? 1.583 -5.978 -9.175 1.00 98.19 83 ILE A N 1
ATOM 610 C CA . ILE A 1 83 ? 0.984 -4.932 -8.336 1.00 98.19 83 ILE A CA 1
ATOM 611 C C . ILE A 1 83 ? 0.773 -3.658 -9.168 1.00 98.19 83 ILE A C 1
ATOM 613 O O . ILE A 1 83 ? 1.610 -3.274 -9.980 1.00 98.19 83 ILE A O 1
ATOM 617 N N . GLU A 1 84 ? -0.370 -2.997 -8.979 1.00 97.44 84 GLU A N 1
ATOM 618 C CA . GLU A 1 84 ? -0.739 -1.787 -9.720 1.00 97.44 84 GLU A CA 1
ATOM 619 C C . GLU A 1 84 ? 0.101 -0.573 -9.286 1.00 97.44 84 GLU A C 1
ATOM 621 O O . GLU A 1 84 ? 0.104 -0.210 -8.110 1.00 97.44 84 GLU A O 1
ATOM 626 N N . VAL A 1 85 ? 0.766 0.100 -10.229 1.00 97.06 85 VAL A N 1
ATOM 627 C CA . VAL A 1 85 ? 1.376 1.415 -9.975 1.00 97.06 85 VAL A CA 1
ATOM 628 C C . VAL A 1 85 ? 0.279 2.472 -10.081 1.00 97.06 85 VAL A C 1
ATOM 630 O O . VAL A 1 85 ? -0.152 2.815 -11.180 1.00 97.06 85 VAL A O 1
ATOM 633 N N . VAL A 1 86 ? -0.209 2.960 -8.940 1.00 96.06 86 VAL A N 1
ATOM 634 C CA . VAL A 1 86 ? -1.403 3.826 -8.872 1.00 96.06 86 VAL A CA 1
ATOM 635 C C . VAL A 1 86 ? -1.098 5.313 -9.082 1.00 96.06 86 VAL A C 1
ATOM 637 O O . VAL A 1 86 ? -2.014 6.089 -9.348 1.00 96.06 86 VAL A O 1
ATOM 640 N N . ALA A 1 87 ? 0.170 5.723 -8.957 1.00 93.94 87 ALA A N 1
ATOM 641 C CA . ALA A 1 87 ? 0.650 7.069 -9.272 1.00 93.94 87 ALA A CA 1
ATOM 642 C C . ALA A 1 87 ? 2.181 7.104 -9.444 1.00 93.94 87 ALA A C 1
ATOM 644 O O . ALA A 1 87 ? 2.910 6.396 -8.748 1.00 93.94 87 ALA A O 1
ATOM 645 N N . ASP A 1 88 ? 2.675 8.002 -10.300 1.00 91.44 88 ASP A N 1
ATOM 646 C CA . ASP A 1 88 ? 4.117 8.231 -10.481 1.00 91.44 88 ASP A CA 1
ATOM 647 C C . ASP A 1 88 ? 4.777 8.850 -9.233 1.00 91.44 88 ASP A C 1
ATOM 649 O O . ASP A 1 88 ? 5.960 8.641 -8.981 1.00 91.44 88 ASP A O 1
ATOM 653 N N . ALA A 1 89 ? 4.018 9.621 -8.444 1.00 91.56 89 ALA A N 1
ATOM 654 C CA . ALA A 1 89 ? 4.508 1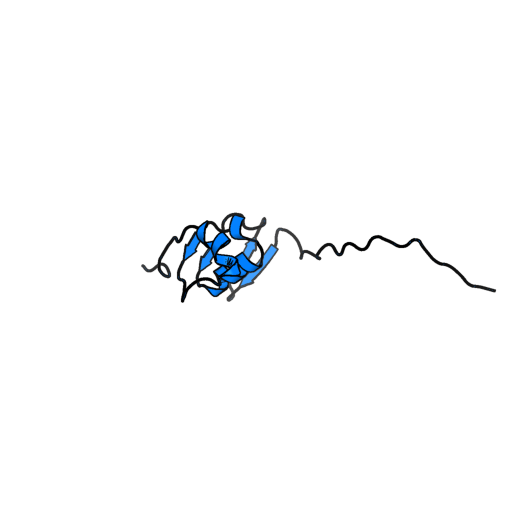0.395 -7.304 1.00 91.56 89 ALA A CA 1
ATOM 655 C C . ALA A 1 89 ? 3.450 10.542 -6.191 1.00 91.56 89 ALA A C 1
ATOM 657 O O . ALA A 1 89 ? 2.321 10.063 -6.314 1.00 91.56 89 ALA A O 1
ATOM 658 N N . TYR A 1 90 ? 3.806 11.227 -5.097 1.00 87.62 90 TYR A N 1
ATOM 659 C CA . TYR A 1 90 ? 2.855 11.612 -4.048 1.00 87.62 90 TYR A CA 1
ATOM 660 C C . TYR A 1 90 ? 1.648 12.397 -4.607 1.00 87.62 90 TYR A C 1
ATOM 662 O O . TYR A 1 90 ? 1.845 13.290 -5.435 1.00 87.62 90 TYR A O 1
ATOM 670 N N . PRO A 1 91 ? 0.418 12.156 -4.107 1.00 80.44 91 PRO A N 1
ATOM 671 C CA . PRO A 1 91 ? -0.747 12.965 -4.461 1.00 80.44 91 PRO A CA 1
ATOM 672 C C . PRO A 1 91 ? -0.555 14.450 -4.120 1.00 80.44 91 PRO A C 1
ATOM 674 O O . PRO A 1 91 ? -0.278 14.800 -2.970 1.00 80.44 91 PRO A O 1
ATOM 677 N N . SER A 1 92 ? -0.746 15.324 -5.110 1.00 79.19 92 SER A N 1
ATOM 678 C CA . SER A 1 92 ? -0.830 16.777 -4.933 1.00 79.19 92 SER A CA 1
ATOM 679 C C . SER A 1 92 ? -2.285 17.264 -4.952 1.00 79.19 92 SER A C 1
ATOM 681 O O . SER A 1 92 ? -3.192 16.529 -5.346 1.00 79.19 92 SER A O 1
ATOM 683 N N . TYR A 1 93 ? -2.485 18.511 -4.519 1.00 59.25 93 TYR A N 1
ATOM 684 C CA . TYR A 1 93 ? -3.757 19.242 -4.611 1.00 59.25 93 TYR A CA 1
ATOM 685 C C . TYR A 1 93 ? -4.027 19.758 -6.033 1.00 59.25 93 TYR A C 1
ATOM 687 O O . TYR A 1 93 ? -3.033 19.946 -6.774 1.00 59.25 93 TYR A O 1
#